Protein AF-A0A6G3DFU1-F1 (afdb_monomer_lite)

Radius of gyration: 35.59 Å; chains: 1; bounding box: 83×37×96 Å

pLDDT: mean 76.71, std 14.9, range [45.84, 97.69]

Structure (mmCIF, N/CA/C/O backbone):
data_AF-A0A6G3DFU1-F1
#
_entry.id   AF-A0A6G3DFU1-F1
#
loop_
_atom_site.group_PDB
_atom_site.id
_atom_site.type_symbol
_atom_site.label_atom_id
_atom_site.label_alt_id
_atom_site.label_comp_id
_atom_site.label_asym_id
_atom_site.label_entity_id
_atom_site.label_seq_id
_atom_site.pdbx_PDB_ins_code
_atom_site.Cartn_x
_atom_site.Cartn_y
_atom_site.Cartn_z
_atom_site.occupancy
_atom_site.B_iso_or_equiv
_atom_site.auth_seq_id
_atom_site.auth_comp_id
_atom_site.auth_asym_id
_atom_site.auth_atom_id
_atom_site.pdbx_PDB_model_num
ATOM 1 N N . MET A 1 1 ? -46.934 26.828 70.556 1.00 45.84 1 MET A N 1
ATOM 2 C CA . MET A 1 1 ? -47.350 26.483 69.181 1.00 45.84 1 MET A CA 1
ATOM 3 C C . MET A 1 1 ? -46.330 27.118 68.240 1.00 45.84 1 MET A C 1
ATOM 5 O O . MET A 1 1 ? -46.423 28.302 67.974 1.00 45.84 1 MET A O 1
ATOM 9 N N . THR A 1 2 ? -45.124 26.544 68.177 1.00 50.22 2 THR A N 1
ATOM 10 C CA . THR A 1 2 ? -44.619 25.700 67.066 1.00 50.22 2 THR A CA 1
ATOM 11 C C . THR A 1 2 ? -44.550 26.461 65.744 1.00 50.22 2 THR A C 1
ATOM 13 O O . THR A 1 2 ? -45.554 26.613 65.056 1.00 50.22 2 THR A O 1
ATOM 16 N N . ALA A 1 3 ? -43.346 26.950 65.439 1.00 49.84 3 ALA A N 1
ATOM 17 C CA . ALA A 1 3 ? -42.996 27.581 64.174 1.00 49.84 3 ALA A CA 1
ATOM 18 C C . ALA A 1 3 ? -43.068 26.566 63.008 1.00 49.84 3 ALA A C 1
ATOM 20 O O . ALA A 1 3 ? -42.803 25.382 63.242 1.00 49.84 3 ALA A O 1
ATOM 21 N N . PRO A 1 4 ? -43.406 27.007 61.778 1.00 60.03 4 PRO A N 1
ATOM 22 C CA . PRO A 1 4 ? -43.459 26.150 60.595 1.00 60.03 4 PRO A CA 1
ATOM 23 C C . PRO A 1 4 ? -42.105 25.490 60.319 1.00 60.03 4 PRO A C 1
ATOM 25 O O . PRO A 1 4 ? -41.081 26.164 60.191 1.00 60.03 4 PRO A O 1
ATOM 28 N N . LEU A 1 5 ? -42.101 24.160 60.254 1.00 51.22 5 LEU A N 1
ATOM 29 C CA . LEU A 1 5 ? -40.955 23.388 59.790 1.00 51.22 5 LEU A CA 1
ATOM 30 C C . LEU A 1 5 ? -40.702 23.773 58.336 1.00 51.22 5 LEU A C 1
ATOM 32 O O . LEU A 1 5 ? -41.633 23.757 57.533 1.00 51.22 5 LEU A O 1
ATOM 36 N N . HIS A 1 6 ? -39.458 24.136 58.023 1.00 48.66 6 HIS A N 1
ATOM 37 C CA . HIS A 1 6 ? -39.018 24.236 56.643 1.00 48.66 6 HIS A CA 1
ATOM 38 C C . HIS A 1 6 ? -39.348 22.906 55.975 1.00 48.66 6 HIS A C 1
ATOM 40 O O . HIS A 1 6 ? -38.854 21.853 56.379 1.00 48.66 6 HIS A O 1
ATOM 46 N N . GLU A 1 7 ? -40.243 22.982 55.003 1.00 58.38 7 GLU A N 1
ATOM 47 C CA . GLU A 1 7 ? -40.361 22.025 53.926 1.00 58.38 7 GLU A CA 1
ATOM 48 C C . GLU A 1 7 ? -38.943 21.662 53.465 1.00 58.38 7 GLU A C 1
ATOM 50 O O . GLU A 1 7 ? -38.226 22.535 52.966 1.00 58.38 7 GLU A O 1
ATOM 55 N N . PRO A 1 8 ? -38.475 20.415 53.684 1.00 51.12 8 PRO A N 1
ATOM 56 C CA . PRO A 1 8 ? -37.344 19.960 52.917 1.00 51.12 8 PRO A CA 1
ATOM 57 C C . PRO A 1 8 ? -37.890 19.994 51.504 1.00 51.12 8 PRO A C 1
ATOM 59 O O . PRO A 1 8 ? -38.826 19.259 51.174 1.00 51.12 8 PRO A O 1
ATOM 62 N N . THR A 1 9 ? -37.386 20.932 50.706 1.00 47.66 9 THR A N 1
ATOM 63 C CA . T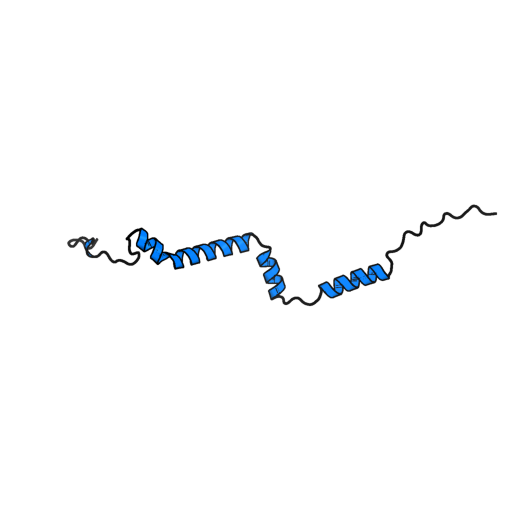HR A 1 9 ? -37.500 20.871 49.262 1.00 47.66 9 THR A CA 1
ATOM 64 C C . THR A 1 9 ? -37.311 19.405 48.933 1.00 47.66 9 THR A C 1
ATOM 66 O O . THR A 1 9 ? -36.303 18.812 49.326 1.00 47.66 9 THR A O 1
ATOM 69 N N . ALA A 1 10 ? -38.343 18.795 48.356 1.00 48.62 10 ALA A N 1
ATOM 70 C CA . ALA A 1 10 ? -38.254 17.483 47.765 1.00 48.62 10 ALA A CA 1
ATOM 71 C C . ALA A 1 10 ? -37.252 17.628 46.618 1.00 48.62 10 ALA A C 1
ATOM 73 O O . ALA A 1 10 ? -37.618 17.802 45.459 1.00 48.62 10 ALA A O 1
ATOM 74 N N . GLU A 1 11 ? -35.973 17.681 46.977 1.00 50.78 11 GLU A N 1
ATOM 75 C CA . GLU A 1 11 ? -34.851 17.481 46.102 1.00 50.78 11 GLU A CA 1
ATOM 76 C C . GLU A 1 11 ? -35.034 16.036 45.699 1.00 50.78 11 GLU A C 1
ATOM 78 O O . GLU A 1 11 ? -34.813 15.113 46.485 1.00 50.78 11 GLU A O 1
ATOM 83 N N . ALA A 1 12 ? -35.685 15.893 44.546 1.00 58.28 12 ALA A N 1
ATOM 84 C CA . ALA A 1 12 ? -36.044 14.636 43.951 1.00 58.28 12 ALA A CA 1
ATOM 85 C C . ALA A 1 12 ? -34.787 13.774 43.965 1.00 58.28 12 ALA A C 1
ATOM 87 O O . ALA A 1 12 ? -33.874 13.972 43.164 1.00 58.28 12 ALA A O 1
ATOM 88 N N . ALA A 1 13 ? -34.733 12.846 44.923 1.00 56.69 13 ALA A N 1
ATOM 89 C CA . ALA A 1 13 ? -33.836 11.718 44.839 1.00 56.69 13 ALA A CA 1
ATOM 90 C C . ALA A 1 13 ? -34.043 11.145 43.433 1.00 56.69 13 ALA A C 1
ATOM 92 O O . ALA A 1 13 ? -35.212 11.020 43.032 1.00 56.69 13 ALA A O 1
ATOM 93 N N . PRO A 1 14 ? -32.967 10.873 42.669 1.00 60.59 14 PRO A N 1
ATOM 94 C CA . PRO A 1 14 ? -33.108 10.267 41.355 1.00 60.59 14 PRO A CA 1
ATOM 95 C C . PRO A 1 14 ? -34.059 9.091 41.523 1.00 60.59 14 PRO A C 1
ATOM 97 O O . PRO A 1 14 ? -33.873 8.249 42.405 1.00 60.59 14 PRO A O 1
ATOM 100 N N . SER A 1 15 ? -35.172 9.131 40.792 1.00 69.62 15 SER A N 1
ATOM 101 C CA . SER A 1 15 ? -36.222 8.141 40.960 1.00 69.62 15 SER A CA 1
ATOM 102 C C . SER A 1 15 ? -35.584 6.765 40.796 1.00 69.62 15 SER A C 1
ATOM 104 O O . SER A 1 15 ? -34.765 6.572 39.899 1.00 69.62 15 SER A O 1
ATOM 106 N N . ALA A 1 16 ? -35.967 5.781 41.609 1.00 66.75 16 ALA A N 1
ATOM 107 C CA . ALA A 1 16 ? -35.503 4.404 41.430 1.00 66.75 16 ALA A CA 1
ATOM 108 C C . ALA A 1 16 ? -35.750 3.894 39.990 1.00 66.75 16 ALA A C 1
ATOM 110 O O . ALA A 1 16 ? -35.066 2.989 39.517 1.00 66.75 16 ALA A O 1
ATOM 111 N N . ALA A 1 17 ? -36.698 4.507 39.267 1.00 68.06 17 ALA A N 1
ATOM 112 C CA . ALA A 1 17 ? -36.918 4.282 37.843 1.00 68.06 17 ALA A CA 1
ATOM 113 C C . ALA A 1 17 ? -35.821 4.880 36.937 1.00 68.06 17 ALA A C 1
ATOM 115 O O . ALA A 1 17 ? -35.482 4.264 35.932 1.00 68.06 17 ALA A O 1
ATOM 116 N N . GLU A 1 18 ? -35.252 6.039 37.273 1.00 67.38 18 GLU A N 1
ATOM 117 C CA . GLU A 1 18 ? -34.093 6.622 36.581 1.00 67.38 18 GLU A CA 1
ATOM 118 C C . GLU A 1 18 ? -32.825 5.813 36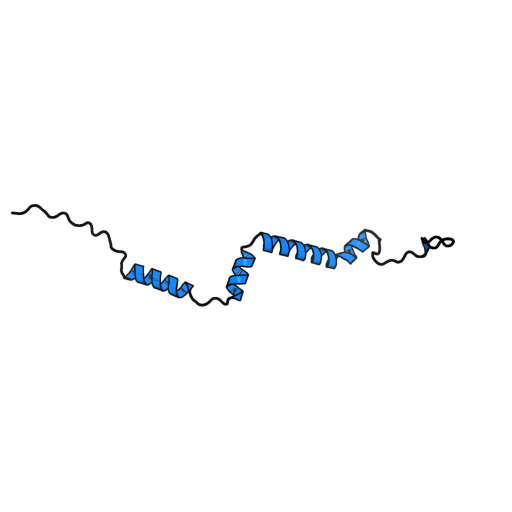.847 1.00 67.38 18 GLU A C 1
ATOM 120 O O . GLU A 1 18 ? -32.116 5.474 35.903 1.00 67.38 18 GLU A O 1
ATOM 125 N N . GLU A 1 19 ? -32.583 5.407 38.093 1.00 65.50 19 GLU A N 1
ATOM 126 C CA . GLU A 1 19 ? -31.448 4.539 38.434 1.00 65.50 19 GLU A CA 1
ATOM 127 C C . GLU A 1 19 ? -31.552 3.170 37.741 1.00 65.50 19 GLU A C 1
ATOM 129 O O . GLU A 1 19 ? -30.577 2.679 37.168 1.00 65.50 19 GLU A O 1
ATOM 134 N N . ALA A 1 20 ? -32.755 2.586 37.685 1.00 67.69 20 ALA A N 1
ATOM 135 C CA . ALA A 1 20 ? -33.010 1.350 36.947 1.00 67.69 20 ALA A CA 1
ATOM 136 C C . ALA A 1 20 ? -32.905 1.527 35.421 1.00 67.69 20 ALA A C 1
ATOM 138 O O . ALA A 1 20 ? -32.470 0.605 34.727 1.00 67.69 20 ALA A O 1
ATOM 139 N N . ALA A 1 21 ? -33.269 2.694 34.880 1.00 70.69 21 ALA A N 1
ATOM 140 C CA . ALA A 1 21 ? -33.122 2.999 33.457 1.00 70.69 21 ALA A CA 1
ATOM 141 C C . ALA A 1 21 ? -31.649 3.178 33.061 1.00 70.69 21 ALA A C 1
ATOM 143 O O . ALA A 1 21 ? -31.236 2.667 32.017 1.00 70.69 21 ALA A O 1
ATOM 144 N N . VAL A 1 22 ? -30.844 3.835 33.901 1.00 71.19 22 VA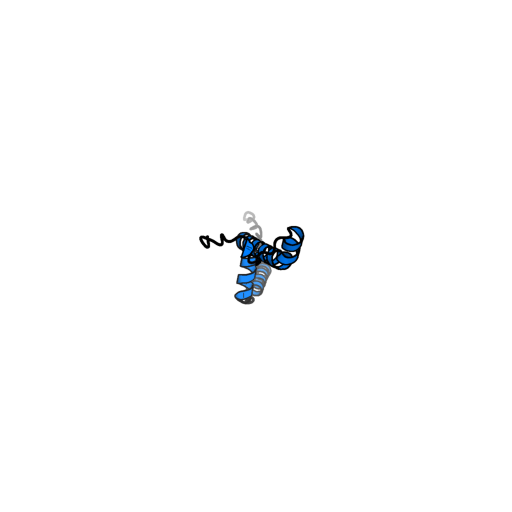L A N 1
ATOM 145 C CA . VAL A 1 22 ? -29.393 3.983 33.705 1.00 71.19 22 VAL A CA 1
ATOM 146 C C . VAL A 1 22 ? -28.698 2.623 33.834 1.00 71.19 22 VAL A C 1
ATOM 148 O O . VAL A 1 22 ? -27.937 2.245 32.943 1.00 71.19 22 VAL A O 1
ATOM 151 N N . ALA A 1 23 ? -29.036 1.826 34.852 1.00 67.12 23 ALA A N 1
ATOM 152 C CA . ALA A 1 23 ? -28.505 0.471 35.022 1.00 67.12 23 ALA A CA 1
ATOM 153 C C . ALA A 1 23 ? -28.918 -0.477 33.878 1.00 67.12 23 ALA A C 1
ATOM 155 O O . ALA A 1 23 ? -28.113 -1.276 33.399 1.00 67.12 23 ALA A O 1
ATOM 156 N N . GLY A 1 24 ? -30.156 -0.369 33.385 1.00 65.12 24 GLY A N 1
ATOM 157 C CA . GLY A 1 24 ? -30.639 -1.123 32.226 1.00 65.12 24 GLY A CA 1
ATOM 158 C C . GLY A 1 24 ? -29.968 -0.702 30.913 1.00 65.12 24 GLY A C 1
ATOM 159 O O . GLY A 1 24 ? -29.692 -1.548 30.055 1.00 65.12 24 GLY A O 1
ATOM 160 N N . ALA A 1 25 ? -29.654 0.587 30.760 1.00 63.75 25 ALA A N 1
ATOM 161 C CA . ALA A 1 25 ? -28.888 1.107 29.631 1.00 63.75 25 ALA A CA 1
ATOM 162 C C . ALA A 1 25 ? -27.421 0.640 29.671 1.00 63.75 25 ALA A C 1
ATOM 164 O O . ALA A 1 25 ? -26.890 0.221 28.637 1.00 63.75 25 ALA A O 1
ATOM 165 N N . GLU A 1 26 ? -26.790 0.622 30.849 1.00 61.03 26 GLU A N 1
ATOM 166 C CA . GLU A 1 26 ? -25.442 0.075 31.029 1.00 61.03 26 GLU A CA 1
ATOM 167 C C . GLU A 1 26 ? -25.400 -1.437 30.781 1.00 61.03 26 GLU A C 1
ATOM 169 O O . GLU A 1 26 ? -24.565 -1.902 30.004 1.00 61.03 26 GLU A O 1
ATOM 174 N N . ALA A 1 27 ? -26.343 -2.214 31.316 1.00 60.50 27 ALA A N 1
ATOM 175 C CA . ALA A 1 27 ? -26.410 -3.659 31.082 1.00 60.50 27 ALA A CA 1
ATOM 176 C C . ALA A 1 27 ? -26.577 -4.011 29.591 1.00 60.50 27 ALA A C 1
ATOM 178 O O . ALA A 1 27 ? -25.996 -4.982 29.102 1.00 60.50 27 ALA A O 1
ATOM 179 N N . LYS A 1 28 ? -27.311 -3.185 28.832 1.00 60.06 28 LYS A N 1
ATOM 180 C CA . LYS A 1 28 ? -27.443 -3.324 27.372 1.00 60.06 28 LYS A CA 1
ATOM 181 C C . LYS A 1 28 ? -26.160 -2.944 26.622 1.00 60.06 28 LYS A C 1
ATOM 183 O O . LYS A 1 28 ? -25.910 -3.462 25.533 1.00 60.06 28 LYS A O 1
ATOM 188 N N . SER A 1 29 ? -25.337 -2.064 27.193 1.00 58.72 29 SER A N 1
ATOM 189 C CA . SER A 1 29 ? -24.039 -1.667 26.634 1.00 58.72 29 SER A CA 1
ATOM 190 C C . SER A 1 29 ? -22.955 -2.742 26.821 1.00 58.72 29 SER A C 1
ATOM 192 O O . SER A 1 29 ? -22.075 -2.876 25.968 1.00 58.72 29 SER A O 1
ATOM 194 N N . VAL A 1 30 ? -23.085 -3.574 27.865 1.00 57.19 30 VAL A N 1
ATOM 195 C CA . VAL A 1 30 ? -22.216 -4.725 28.183 1.00 57.19 30 VAL A CA 1
ATOM 196 C C . VAL A 1 30 ? -22.716 -6.010 27.499 1.00 57.19 30 VAL A C 1
ATOM 198 O O . VAL A 1 30 ? -22.488 -7.129 27.947 1.00 57.19 30 VAL A O 1
ATOM 201 N N . GLN A 1 31 ? -23.392 -5.904 26.354 1.00 61.34 31 GLN A N 1
ATOM 202 C CA . GLN A 1 31 ? -23.544 -7.067 25.488 1.00 61.34 31 GLN A CA 1
ATOM 203 C C . GLN A 1 31 ? -22.171 -7.343 24.875 1.00 61.34 31 GLN A C 1
ATOM 205 O O . GLN A 1 31 ? -21.689 -6.520 24.101 1.00 61.34 31 GLN A O 1
ATOM 210 N N . GLY A 1 32 ? -21.532 -8.455 25.260 1.00 61.31 32 GLY A N 1
ATOM 211 C CA . GLY A 1 32 ? -20.182 -8.855 24.851 1.00 61.31 32 GLY A CA 1
ATOM 212 C C . GLY A 1 32 ? -19.942 -8.686 23.351 1.00 61.31 32 GLY A C 1
ATOM 213 O O . GLY A 1 32 ? -20.159 -9.596 22.552 1.00 61.31 32 GLY A O 1
ATOM 214 N N . ARG A 1 33 ? -19.500 -7.495 22.943 1.00 63.44 33 ARG A N 1
ATOM 215 C CA . ARG A 1 33 ? -19.059 -7.230 21.580 1.00 63.44 33 ARG A CA 1
ATOM 216 C C . ARG A 1 33 ? -17.791 -8.051 21.427 1.00 63.44 33 ARG A C 1
ATOM 218 O O . ARG A 1 33 ? -16.861 -7.877 22.205 1.00 63.44 33 ARG A O 1
ATOM 225 N N . SER A 1 34 ? -17.791 -8.969 20.458 1.00 75.19 34 SER A N 1
ATOM 226 C CA . SER A 1 34 ? -16.620 -9.769 20.081 1.00 75.19 34 SER A CA 1
ATOM 227 C C . SER A 1 34 ? -15.340 -8.934 20.195 1.00 75.19 34 SER A C 1
ATOM 229 O O . SER A 1 34 ? -15.314 -7.792 19.727 1.00 75.19 34 SER A O 1
ATOM 231 N N . LEU A 1 35 ? -14.285 -9.499 20.794 1.00 75.50 35 LEU A N 1
ATOM 232 C CA . LEU A 1 35 ? -12.984 -8.836 20.961 1.00 75.50 35 LEU A CA 1
ATOM 233 C C . LEU A 1 35 ? -12.481 -8.223 19.640 1.00 75.50 35 LEU A C 1
ATOM 235 O O . LEU A 1 35 ? -11.934 -7.121 19.628 1.00 75.50 35 LEU A O 1
ATOM 239 N N . GLY A 1 36 ? -12.762 -8.882 18.510 1.00 80.38 36 GLY A N 1
ATOM 240 C CA . GLY A 1 36 ? -12.435 -8.373 17.177 1.00 80.38 36 GLY A CA 1
ATOM 241 C C . GLY A 1 36 ? -13.214 -7.113 16.785 1.00 80.38 36 GLY A C 1
ATOM 242 O O . GLY A 1 36 ? -12.672 -6.233 16.123 1.00 80.38 36 GLY A O 1
ATOM 243 N N . ARG A 1 37 ? -14.464 -6.967 17.235 1.00 79.69 37 ARG A N 1
ATOM 244 C CA . ARG A 1 37 ? -15.288 -5.776 16.974 1.00 79.69 37 ARG A CA 1
ATOM 245 C C . ARG A 1 37 ? -14.774 -4.558 17.744 1.00 79.69 37 ARG A C 1
ATOM 247 O O . ARG A 1 37 ? -14.733 -3.465 17.189 1.00 79.69 37 ARG A O 1
ATOM 254 N N . ILE A 1 38 ? -14.312 -4.764 18.979 1.00 81.62 38 ILE A N 1
ATOM 255 C CA . ILE A 1 38 ? -13.678 -3.722 19.803 1.00 81.62 38 ILE A CA 1
ATOM 256 C C . ILE A 1 38 ? -12.346 -3.285 19.176 1.00 81.62 38 ILE A C 1
ATOM 258 O O . ILE A 1 38 ? -12.088 -2.088 19.037 1.00 81.62 38 ILE A O 1
ATOM 262 N N . ALA A 1 39 ? -11.526 -4.242 18.731 1.00 81.88 39 ALA A N 1
ATOM 263 C CA . ALA A 1 39 ? -10.278 -3.949 18.027 1.00 81.88 39 ALA A CA 1
ATOM 264 C C . ALA A 1 39 ? -10.522 -3.178 16.715 1.00 81.88 39 ALA A C 1
ATOM 266 O O . ALA A 1 39 ? -9.841 -2.188 16.448 1.00 81.88 39 ALA A O 1
ATOM 267 N N . TRP A 1 40 ? -11.536 -3.567 15.935 1.00 83.25 40 TRP A N 1
ATOM 268 C CA . TRP A 1 40 ? -11.912 -2.893 14.688 1.00 83.25 40 TRP A CA 1
ATOM 269 C C . TRP A 1 40 ? -12.384 -1.452 14.904 1.00 83.25 40 TRP A C 1
ATOM 271 O O . TRP A 1 40 ? -12.013 -0.547 14.156 1.00 83.25 40 TRP A O 1
ATOM 281 N N . GLU A 1 41 ? -13.181 -1.211 15.944 1.00 83.94 41 GLU A N 1
ATOM 282 C CA . GLU A 1 41 ? -13.624 0.139 16.300 1.00 83.94 41 GLU A CA 1
ATOM 283 C C . GLU A 1 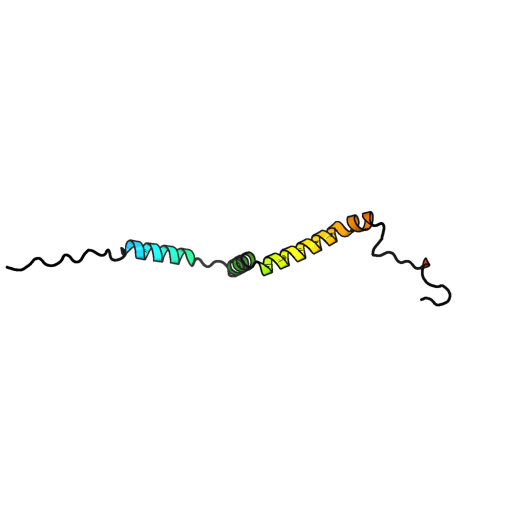41 ? -12.472 1.038 16.732 1.00 83.94 41 GLU A C 1
ATOM 285 O O . GLU A 1 41 ? -12.464 2.227 16.403 1.00 83.94 41 GLU A O 1
ATOM 290 N N . ARG A 1 42 ? -11.484 0.475 17.432 1.00 83.38 42 ARG A N 1
ATOM 291 C CA . ARG A 1 42 ? -10.281 1.205 17.834 1.00 83.38 42 ARG A CA 1
ATOM 292 C C . ARG A 1 42 ? -9.399 1.525 16.628 1.00 83.38 42 ARG A C 1
ATOM 294 O O . ARG A 1 42 ? -8.979 2.668 16.492 1.00 83.38 42 ARG A O 1
ATOM 301 N N . LEU A 1 43 ? -9.213 0.563 15.723 1.00 81.38 43 LEU A N 1
ATOM 302 C CA . LEU A 1 43 ? -8.452 0.739 14.484 1.00 81.38 43 LEU A CA 1
ATOM 303 C C . LEU A 1 43 ? -9.070 1.815 13.580 1.00 81.38 43 LEU A C 1
ATOM 305 O O . LEU A 1 43 ? -8.362 2.678 13.080 1.00 81.38 43 LEU A O 1
ATOM 309 N N . LYS A 1 44 ? -10.400 1.813 13.415 1.00 82.38 44 LYS A N 1
ATOM 310 C CA . LYS A 1 44 ? -11.108 2.842 12.633 1.00 82.38 44 LYS A CA 1
ATOM 311 C C . LYS A 1 44 ? -11.021 4.244 13.239 1.00 82.38 44 LYS A C 1
ATOM 313 O O . LYS A 1 44 ? -11.076 5.222 12.500 1.00 82.38 44 LYS A O 1
ATOM 318 N N . LYS A 1 45 ? -10.957 4.351 14.569 1.00 86.12 45 LYS A N 1
ATOM 319 C CA . LYS A 1 45 ? -10.814 5.637 15.270 1.00 86.12 45 LYS A CA 1
ATOM 320 C C . LYS A 1 45 ? -9.379 6.162 15.253 1.00 86.12 45 LYS A C 1
ATOM 322 O O . LYS A 1 45 ? -9.177 7.358 15.463 1.00 86.12 45 LYS A O 1
ATOM 327 N N . ASP A 1 46 ? -8.401 5.297 15.009 1.00 89.88 46 ASP A N 1
ATOM 328 C CA . ASP A 1 46 ? -6.999 5.676 14.939 1.00 89.88 46 ASP A CA 1
ATOM 329 C C . ASP A 1 46 ? -6.664 6.276 13.565 1.00 89.88 46 ASP A C 1
ATOM 331 O O . ASP A 1 46 ? -6.608 5.592 12.541 1.00 89.88 46 ASP A O 1
ATOM 335 N N . ARG A 1 47 ? -6.426 7.592 13.547 1.00 88.50 47 ARG A N 1
ATOM 336 C CA . ARG A 1 47 ? -6.078 8.324 12.323 1.00 88.50 47 ARG A CA 1
ATOM 337 C C . ARG A 1 47 ? -4.723 7.900 11.761 1.00 88.50 47 ARG A C 1
ATOM 339 O O . ARG A 1 47 ? -4.550 7.961 10.547 1.00 88.50 47 ARG A O 1
ATOM 346 N N . LEU A 1 48 ? -3.781 7.483 12.611 1.00 91.00 48 LEU A N 1
ATOM 347 C CA . LEU A 1 48 ? -2.456 7.051 12.168 1.00 91.00 48 LEU A CA 1
ATOM 348 C C . LEU A 1 48 ? -2.548 5.694 11.467 1.00 91.00 48 LEU A C 1
ATOM 350 O O . LEU A 1 48 ? -1.994 5.522 10.382 1.00 91.00 48 LEU A O 1
ATOM 354 N N . ALA A 1 49 ? -3.317 4.764 12.038 1.00 89.12 49 ALA A N 1
ATOM 355 C CA . ALA A 1 49 ? -3.592 3.480 11.398 1.00 89.12 49 ALA A CA 1
ATOM 356 C C . ALA A 1 49 ? -4.328 3.657 10.059 1.00 89.12 49 ALA A C 1
ATOM 358 O O . ALA A 1 49 ? -3.986 3.009 9.068 1.00 89.12 49 ALA A O 1
ATOM 359 N N . LEU A 1 50 ? -5.300 4.574 10.003 1.00 92.25 50 LEU A N 1
ATOM 360 C CA . LEU A 1 50 ? -6.028 4.880 8.773 1.00 92.25 50 LEU A CA 1
ATOM 361 C C . LEU A 1 50 ? -5.117 5.504 7.704 1.00 92.25 50 LEU A C 1
ATOM 363 O O . LEU A 1 50 ? -5.187 5.109 6.543 1.00 92.25 50 LEU A O 1
ATOM 367 N N . ALA A 1 51 ? -4.229 6.426 8.092 1.00 95.25 51 ALA A N 1
ATOM 368 C CA . ALA A 1 51 ? -3.237 7.012 7.194 1.00 95.25 51 ALA A CA 1
ATOM 369 C C . ALA A 1 51 ? -2.296 5.944 6.616 1.00 95.25 51 ALA A C 1
ATOM 371 O O . ALA A 1 51 ? -2.086 5.910 5.405 1.00 95.25 51 ALA A O 1
ATOM 372 N N . GLY A 1 52 ? -1.800 5.022 7.450 1.00 95.31 52 GLY A N 1
ATOM 373 C CA . GLY A 1 52 ? -1.002 3.884 6.987 1.00 95.31 52 GLY A CA 1
ATOM 374 C C . GLY A 1 52 ? -1.762 3.003 5.990 1.00 95.31 52 GLY A C 1
ATOM 375 O O . GLY A 1 52 ? -1.228 2.661 4.936 1.00 95.31 52 GLY A O 1
ATOM 376 N N . GLY A 1 53 ? -3.036 2.707 6.267 1.00 95.19 53 GLY A N 1
ATOM 377 C CA . GLY A 1 53 ? -3.903 1.972 5.343 1.00 95.19 53 GLY A CA 1
ATOM 378 C C . GLY A 1 53 ? -4.089 2.680 3.996 1.00 95.19 53 GLY A C 1
ATOM 379 O O . GLY A 1 53 ? -4.042 2.030 2.954 1.00 95.19 53 GLY A O 1
ATOM 380 N N . ILE A 1 54 ? -4.238 4.008 4.003 1.00 96.56 54 ILE A N 1
ATOM 381 C CA . ILE A 1 54 ? -4.334 4.818 2.779 1.00 96.56 54 ILE A CA 1
ATOM 382 C C . ILE A 1 54 ? -3.033 4.748 1.972 1.00 96.56 54 ILE A C 1
ATOM 384 O O . ILE A 1 54 ? -3.091 4.567 0.759 1.00 96.56 54 ILE A O 1
ATOM 388 N N . VAL A 1 55 ? -1.869 4.847 2.622 1.00 97.38 55 VAL A N 1
ATOM 389 C CA . VAL A 1 55 ? -0.567 4.734 1.941 1.00 97.38 55 VAL A CA 1
ATOM 390 C C . VAL A 1 55 ? -0.419 3.367 1.278 1.00 97.38 55 VAL A C 1
ATOM 392 O O . VAL A 1 55 ? -0.073 3.296 0.102 1.00 97.38 55 VAL A O 1
ATOM 395 N N . VAL A 1 56 ? -0.737 2.282 1.988 1.00 97.31 56 VAL A N 1
ATOM 396 C CA . VAL A 1 56 ? -0.693 0.925 1.419 1.00 97.31 56 VAL A CA 1
ATOM 397 C C . VAL A 1 56 ? -1.640 0.802 0.226 1.00 97.31 56 VAL A C 1
ATOM 399 O O . VAL A 1 56 ? -1.248 0.281 -0.816 1.00 97.31 56 VAL A O 1
ATOM 402 N N . LEU A 1 57 ? -2.864 1.322 0.345 1.00 97.56 57 LEU A N 1
ATOM 403 C CA . LEU A 1 57 ? -3.831 1.307 -0.750 1.00 97.56 57 LEU A CA 1
ATOM 404 C C . LEU A 1 57 ? -3.312 2.078 -1.972 1.00 97.56 57 LEU A C 1
ATOM 406 O O . LEU A 1 57 ? -3.448 1.598 -3.095 1.00 97.56 57 LEU A O 1
ATOM 410 N N . LEU A 1 58 ? -2.678 3.233 -1.758 1.00 97.69 58 LEU A N 1
ATOM 411 C CA . LEU A 1 58 ? -2.050 4.028 -2.813 1.00 97.69 58 LEU A CA 1
ATOM 412 C C . LEU A 1 58 ? -0.940 3.236 -3.512 1.00 97.69 58 LEU A C 1
ATOM 414 O O . LEU A 1 58 ? -0.918 3.193 -4.739 1.00 97.69 58 LEU A O 1
ATOM 418 N N . LEU A 1 59 ? -0.060 2.564 -2.766 1.00 97.50 59 LEU A N 1
ATOM 419 C CA . LEU A 1 59 ? 0.994 1.730 -3.355 1.00 97.50 59 LEU A CA 1
ATOM 420 C C . LEU A 1 59 ? 0.417 0.585 -4.198 1.00 97.50 59 LEU A C 1
ATOM 422 O O . LEU A 1 59 ? 0.917 0.316 -5.289 1.00 97.50 59 LEU A O 1
ATOM 426 N N . ILE A 1 60 ? -0.664 -0.047 -3.733 1.00 97.69 60 ILE A N 1
ATOM 427 C CA . ILE A 1 60 ? -1.375 -1.081 -4.497 1.00 97.69 60 ILE A CA 1
ATOM 428 C C . ILE A 1 60 ? -1.951 -0.492 -5.789 1.00 97.69 60 ILE A C 1
ATOM 430 O O . ILE A 1 60 ? -1.779 -1.078 -6.854 1.00 97.69 60 ILE A O 1
ATOM 434 N N . LEU A 1 61 ? -2.598 0.674 -5.717 1.00 97.38 61 LEU A N 1
ATOM 435 C CA . LEU A 1 61 ? -3.120 1.380 -6.891 1.00 97.38 61 LEU A CA 1
ATOM 436 C C . LEU A 1 61 ? -2.002 1.673 -7.898 1.00 97.38 61 LEU A C 1
ATOM 438 O O . LEU A 1 61 ? -2.150 1.360 -9.076 1.00 97.38 61 LEU A O 1
ATOM 442 N N . VAL A 1 62 ? -0.866 2.204 -7.443 1.00 95.44 62 VAL A N 1
ATOM 443 C CA . VAL A 1 62 ? 0.302 2.457 -8.301 1.00 95.44 62 VAL A CA 1
ATOM 444 C C . VAL A 1 62 ? 0.801 1.169 -8.955 1.00 95.44 62 VAL A C 1
ATOM 446 O O . VAL A 1 62 ? 1.068 1.176 -10.152 1.00 95.44 62 VAL A O 1
ATOM 449 N N . ALA A 1 63 ? 0.874 0.057 -8.219 1.00 93.88 63 ALA A N 1
ATOM 450 C CA . ALA A 1 63 ? 1.28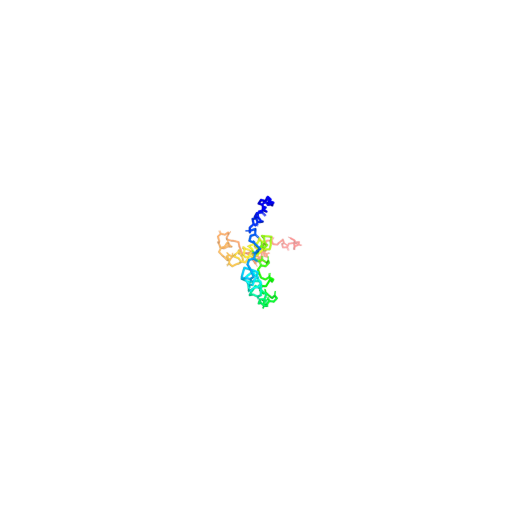8 -1.232 -8.772 1.00 93.88 63 ALA A CA 1
ATOM 451 C C . ALA A 1 63 ? 0.305 -1.759 -9.834 1.00 93.88 63 ALA A C 1
ATOM 453 O O . ALA A 1 63 ? 0.730 -2.227 -10.887 1.00 93.88 63 ALA A O 1
ATOM 454 N N . VAL A 1 64 ? -1.006 -1.637 -9.600 1.00 95.81 64 VAL A N 1
ATOM 455 C CA . VAL A 1 64 ? -2.040 -2.029 -10.575 1.00 95.81 64 VAL A CA 1
ATOM 456 C C . VAL A 1 64 ? -1.980 -1.155 -11.831 1.00 95.81 64 VAL A C 1
ATOM 458 O O . VAL A 1 64 ? -2.163 -1.655 -12.940 1.00 95.81 64 VAL A O 1
ATOM 461 N N . PHE A 1 65 ? -1.682 0.137 -11.679 1.00 94.31 65 PHE A N 1
ATOM 462 C CA . PHE A 1 65 ? -1.527 1.075 -12.792 1.00 94.31 65 PHE A CA 1
ATOM 463 C C . PHE A 1 65 ? -0.103 1.132 -13.372 1.00 94.31 65 PHE A C 1
ATOM 465 O O . PHE A 1 65 ? 0.127 1.870 -14.330 1.00 94.31 65 PHE A O 1
ATOM 472 N N . ALA A 1 66 ? 0.840 0.327 -12.874 1.00 90.19 66 ALA A N 1
ATOM 473 C CA . ALA A 1 66 ? 2.206 0.249 -13.387 1.00 90.19 66 ALA A CA 1
ATOM 474 C C . ALA A 1 66 ? 2.299 0.037 -14.914 1.00 90.19 66 ALA A C 1
ATOM 476 O O . ALA A 1 66 ? 3.064 0.768 -15.546 1.00 90.19 66 ALA A O 1
ATOM 477 N N . PRO A 1 67 ? 1.531 -0.869 -15.563 1.00 86.94 67 PRO A N 1
ATOM 478 C CA . PRO A 1 67 ? 1.588 -1.019 -17.021 1.00 86.94 67 PRO A CA 1
ATOM 479 C C . PRO A 1 67 ? 1.155 0.249 -17.774 1.00 86.94 67 PRO A C 1
ATOM 481 O O . PRO A 1 67 ? 1.732 0.585 -18.801 1.00 86.94 67 PRO A O 1
ATOM 484 N N . LEU A 1 68 ? 0.184 1.004 -17.250 1.00 88.19 68 LEU A N 1
ATOM 485 C CA . LEU A 1 68 ? -0.248 2.269 -17.854 1.00 88.19 68 LEU A CA 1
ATOM 486 C C . LEU A 1 68 ? 0.829 3.346 -17.711 1.00 88.19 68 LEU A C 1
ATOM 488 O O . LEU A 1 68 ? 1.155 4.020 -18.686 1.00 88.19 68 LEU A O 1
ATOM 492 N N . ILE A 1 69 ? 1.422 3.461 -16.522 1.00 86.56 69 ILE A N 1
ATOM 493 C CA . ILE A 1 69 ? 2.514 4.402 -16.253 1.00 86.56 69 ILE A CA 1
ATOM 494 C C . ILE A 1 69 ? 3.697 4.092 -17.179 1.00 86.56 69 ILE A C 1
ATOM 496 O O . ILE A 1 69 ? 4.158 4.960 -17.911 1.00 86.56 69 ILE A O 1
ATOM 500 N N . THR A 1 70 ? 4.144 2.841 -17.218 1.00 88.06 70 THR A N 1
ATOM 501 C CA . THR A 1 70 ? 5.283 2.413 -18.050 1.00 88.06 70 THR A CA 1
ATOM 502 C C . THR A 1 70 ? 5.016 2.579 -19.544 1.00 88.06 70 THR A C 1
ATOM 504 O O . THR A 1 70 ? 5.905 3.024 -20.267 1.00 88.06 70 THR A O 1
ATOM 507 N N . SER A 1 71 ? 3.780 2.347 -20.002 1.00 84.12 71 SER A N 1
ATOM 508 C CA . SER A 1 71 ? 3.395 2.603 -21.396 1.00 84.12 71 SER A CA 1
ATOM 509 C C . SER A 1 71 ? 3.471 4.084 -21.790 1.00 84.12 71 SER A C 1
ATOM 511 O O . SER A 1 71 ? 3.866 4.390 -22.910 1.00 84.12 71 SER A O 1
ATOM 513 N N . LEU A 1 72 ? 3.153 5.009 -20.873 1.00 86.44 72 LEU A N 1
ATOM 514 C CA . LEU A 1 72 ? 3.251 6.457 -21.106 1.00 86.44 72 LEU A CA 1
ATOM 515 C C . LEU A 1 72 ? 4.704 6.937 -21.172 1.00 86.44 72 LEU A C 1
ATOM 517 O O . LEU A 1 72 ? 5.019 7.826 -21.957 1.00 86.44 72 LEU A O 1
ATOM 521 N N . TYR A 1 73 ? 5.581 6.357 -20.350 1.00 85.38 73 TYR A N 1
ATOM 522 C CA . TYR A 1 73 ? 7.004 6.702 -20.324 1.00 85.38 73 TYR A CA 1
ATOM 523 C C . TYR A 1 73 ? 7.829 5.963 -21.388 1.00 85.38 73 TYR A C 1
ATOM 525 O O . TYR A 1 73 ? 8.969 6.348 -21.638 1.00 85.38 73 TYR A O 1
ATOM 533 N N . GLY A 1 74 ? 7.280 4.919 -22.019 1.00 79.56 74 GLY A N 1
ATOM 534 C CA . GLY A 1 74 ? 7.964 4.143 -23.060 1.00 79.56 74 GLY A CA 1
ATOM 535 C C . GLY A 1 74 ? 9.192 3.375 -22.558 1.00 79.56 74 GLY A C 1
ATOM 536 O O . GLY A 1 74 ? 10.029 2.959 -23.354 1.00 79.56 74 GLY A O 1
ATOM 537 N N . GLN A 1 75 ? 9.324 3.213 -21.242 1.00 77.50 75 GLN A N 1
ATOM 538 C CA . GLN A 1 75 ? 10.413 2.486 -20.602 1.00 77.50 75 GLN A CA 1
ATOM 539 C C . GLN A 1 75 ? 9.857 1.209 -19.993 1.00 77.50 75 GLN A C 1
ATOM 541 O O . GLN A 1 75 ? 8.950 1.253 -19.158 1.00 77.50 75 GLN A O 1
ATOM 546 N N . GLU A 1 76 ? 10.409 0.075 -20.413 1.00 80.62 76 GLU A N 1
ATOM 547 C CA . GLU A 1 76 ? 10.088 -1.213 -19.821 1.00 80.62 76 GLU A CA 1
ATOM 548 C C . GLU A 1 76 ? 10.947 -1.408 -18.557 1.00 80.62 76 GLU A C 1
ATOM 550 O O . GLU A 1 76 ? 12.171 -1.464 -18.660 1.00 80.62 76 GLU A O 1
ATOM 555 N N . PRO A 1 77 ? 10.354 -1.537 -17.355 1.00 82.25 77 PRO A N 1
ATOM 556 C CA . PRO A 1 77 ? 11.127 -1.671 -16.116 1.00 82.25 77 PRO A CA 1
ATOM 557 C C . PRO A 1 77 ? 11.967 -2.945 -16.032 1.00 82.25 77 PRO A C 1
ATOM 559 O O . PRO A 1 77 ? 12.892 -3.010 -15.231 1.00 82.25 77 PRO A O 1
ATOM 562 N N . ASN A 1 78 ? 11.607 -3.963 -16.817 1.00 85.69 78 ASN A N 1
ATOM 563 C CA . ASN A 1 78 ? 12.263 -5.265 -16.821 1.00 85.69 78 ASN A CA 1
ATOM 564 C C . ASN A 1 78 ? 13.103 -5.500 -18.088 1.00 85.69 78 ASN A C 1
ATOM 566 O O . ASN A 1 78 ? 13.629 -6.601 -18.247 1.00 85.69 78 ASN A O 1
ATOM 570 N N . ALA A 1 79 ? 13.242 -4.498 -18.969 1.00 86.88 79 ALA A N 1
ATOM 571 C CA . ALA A 1 79 ? 14.075 -4.630 -20.161 1.00 86.88 79 ALA A CA 1
ATOM 572 C C . ALA A 1 79 ? 15.543 -4.840 -19.781 1.00 86.88 79 ALA A C 1
ATOM 574 O O . ALA A 1 79 ? 16.100 -4.126 -18.943 1.00 86.88 79 ALA A O 1
ATOM 575 N N . TYR A 1 80 ? 16.175 -5.798 -20.455 1.00 83.19 80 TYR A N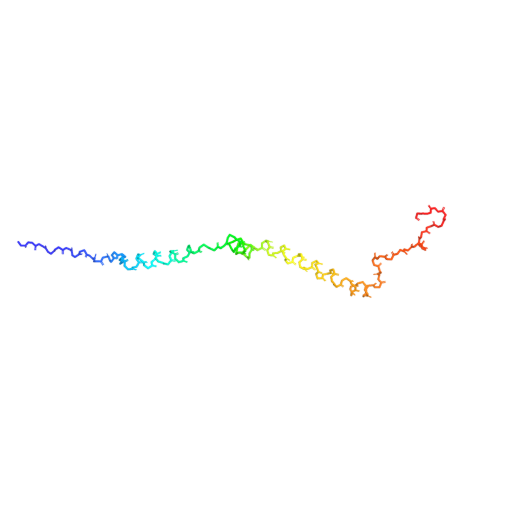 1
ATOM 576 C CA . TYR A 1 80 ? 17.610 -6.045 -20.384 1.00 83.19 80 TYR A CA 1
ATOM 577 C C . TYR A 1 80 ? 18.286 -5.381 -21.590 1.00 83.19 80 TYR A C 1
ATOM 579 O O . TYR A 1 80 ? 17.998 -5.744 -22.727 1.00 83.19 80 TYR A O 1
ATOM 587 N N . ASN A 1 81 ? 19.170 -4.409 -21.346 1.00 83.62 81 ASN A N 1
ATOM 588 C CA . ASN A 1 81 ? 19.875 -3.664 -22.400 1.00 83.62 81 ASN A CA 1
ATOM 589 C C . ASN A 1 81 ? 21.306 -4.201 -22.563 1.00 83.62 81 ASN A C 1
ATOM 591 O O . ASN A 1 81 ? 22.275 -3.561 -22.155 1.00 83.62 81 ASN A O 1
ATOM 595 N N . GLU A 1 82 ? 21.439 -5.418 -23.096 1.00 83.62 82 GLU A N 1
ATOM 596 C CA . GLU A 1 82 ? 22.748 -6.056 -23.336 1.00 83.62 82 GLU A CA 1
ATOM 597 C C . GLU A 1 82 ? 23.586 -5.299 -24.376 1.00 83.62 82 GLU A C 1
ATOM 599 O O . GLU A 1 82 ? 24.813 -5.308 -24.331 1.00 83.62 82 GLU A O 1
ATOM 604 N N . ASP A 1 83 ? 22.918 -4.600 -25.290 1.00 82.75 83 ASP A N 1
ATOM 605 C CA . ASP A 1 83 ? 23.502 -3.774 -26.344 1.00 82.75 83 ASP A CA 1
ATOM 606 C C . ASP A 1 83 ? 24.225 -2.523 -25.821 1.00 82.75 83 ASP A C 1
ATOM 608 O O . ASP A 1 83 ? 25.027 -1.928 -26.541 1.00 82.75 83 ASP A O 1
ATOM 612 N N . MET A 1 84 ? 23.977 -2.139 -24.567 1.00 83.12 84 MET A N 1
ATOM 613 C CA . MET A 1 84 ? 24.649 -1.018 -23.906 1.00 83.12 84 MET A CA 1
ATOM 614 C C . MET A 1 84 ? 25.897 -1.433 -23.116 1.00 83.12 84 MET A C 1
ATOM 616 O O . MET A 1 84 ? 26.566 -0.568 -22.551 1.00 83.12 84 MET A O 1
ATOM 620 N N . ILE A 1 85 ? 26.208 -2.729 -23.055 1.00 83.19 85 ILE A N 1
ATOM 621 C CA . ILE A 1 85 ? 27.367 -3.256 -22.329 1.00 83.19 85 ILE A CA 1
ATOM 622 C C . ILE A 1 85 ? 28.613 -3.122 -23.210 1.00 83.19 85 ILE A C 1
ATOM 624 O O . ILE A 1 85 ? 28.589 -3.506 -24.382 1.00 83.19 85 ILE A O 1
ATOM 628 N N . ASP A 1 86 ? 29.715 -2.605 -22.654 1.00 83.25 86 ASP A N 1
ATOM 629 C CA . ASP A 1 86 ? 30.979 -2.493 -23.388 1.00 83.25 86 ASP A CA 1
ATOM 630 C C . ASP A 1 86 ? 31.485 -3.894 -23.806 1.00 83.25 86 ASP A C 1
ATOM 632 O O . ASP A 1 86 ? 31.808 -4.711 -22.937 1.00 83.25 86 ASP A O 1
ATOM 636 N N . PRO A 1 87 ? 31.620 -4.201 -25.112 1.00 80.50 87 PRO A N 1
ATOM 637 C CA . PRO A 1 87 ? 32.053 -5.522 -25.571 1.00 80.50 87 PRO A CA 1
ATOM 638 C C . PRO A 1 87 ? 33.492 -5.887 -25.180 1.00 80.50 87 PRO A C 1
ATOM 640 O O . PRO A 1 87 ? 33.849 -7.066 -25.201 1.00 80.50 87 PRO A O 1
ATOM 643 N N . LEU A 1 88 ? 34.342 -4.899 -24.884 1.00 79.06 88 LEU A N 1
ATOM 644 C CA . LEU A 1 88 ? 35.759 -5.100 -24.568 1.00 79.06 88 LEU A CA 1
ATOM 645 C C . LEU A 1 88 ? 36.003 -5.318 -23.074 1.00 79.06 88 LEU A C 1
ATOM 647 O O . LEU A 1 88 ? 36.931 -6.045 -22.718 1.00 79.06 88 LEU A O 1
ATOM 651 N N . PHE A 1 89 ? 35.188 -4.706 -22.213 1.00 82.12 89 PHE A N 1
ATOM 652 C CA . PHE A 1 89 ? 35.389 -4.739 -20.760 1.00 82.12 89 PHE A CA 1
ATOM 653 C C . PHE A 1 89 ? 34.213 -5.334 -19.974 1.00 82.12 89 PHE A C 1
ATOM 655 O O . PHE A 1 89 ? 34.386 -5.647 -18.797 1.00 82.12 89 PHE A O 1
ATOM 662 N N . GLY A 1 90 ? 33.056 -5.561 -20.604 1.00 69.25 90 GLY A N 1
ATOM 663 C CA . GLY A 1 90 ? 31.874 -6.155 -19.972 1.00 69.25 90 GLY A CA 1
ATOM 664 C C . GLY A 1 90 ? 31.281 -5.315 -18.835 1.00 69.25 90 GLY A C 1
ATOM 665 O O . GLY A 1 90 ? 30.580 -5.866 -17.987 1.00 69.25 90 GLY A O 1
ATOM 666 N N . THR A 1 91 ? 31.609 -4.021 -18.786 1.00 64.81 91 THR A N 1
ATOM 667 C CA . THR A 1 91 ? 31.170 -3.046 -17.773 1.00 64.81 91 THR A CA 1
ATOM 668 C C . THR A 1 91 ? 30.236 -2.009 -18.357 1.00 64.81 91 THR A C 1
ATOM 670 O O . THR A 1 91 ? 30.458 -1.645 -19.534 1.00 64.81 91 THR A O 1
#

Secondary structure (DSSP, 8-state):
--PPP-------PPPHHHHHHHHHHHHHHTS---HHHHHHHHHHH-HHHHHHHHHHHHHHHHHHTHHHHHHHHT--TT---GGGS-TTT--

Sequence (91 aa):
MTAPLHEPTAEAAPSAAEEAAVAGAEAKSVQGRSLGRIAWERLKKDRLALAGGIVVLLLILVAVFAPLITSLYGQEPNAYNEDMIDPLFGT

Foldseek 3Di:
DDDDDPDPPCPPDCPVVNVVVVVVVVVVVPPPDDPVNVVVVVCVVDPVSVVVVVVVVVVVVCVVCVVVVCVVVVDDPPDDPCVPADPVPRD